Protein AF-A0A813AJ79-F1 (afdb_monomer_lite)

pLDDT: mean 75.7, std 13.6, range [44.25, 92.75]

Organism: NCBI:txid1628268

Secondary structure (DSSP, 8-state):
------PPPPHHHHHHHHHTT---------------TTS--S----S-TT-----------SS-S---TTT----------SS----GGG-----------SS-----SSSSGGGG-SEEEEEETTEEEEEEETHHHHHHHHHTTS-HHHHHHHHTTT----

Radius of gyration: 33.64 Å; chains: 1; bounding box: 99×40×80 Å

Sequence (162 aa):
SQNRARMEPSFNELRREALARDPELVVTNAVNDELMQSLDYKMRTSNASYVISRKDVQYFPSSLSTITPTTSRVVRVPLTSGSDFIDPESIKVAFRFVNNDAANDYHPIMGHPACLIKRIQLFANGQRTDDIDNYGRTVHLYTLLKPREWWINQSNEGFEIN

Foldseek 3Di:
DDDDDPDDDDPVVVVVVVVVPPPPVPPPPPVPVDDDPVPPPPDPPDPDPPCPDDDDDDWAFPDDLDDDPPDDDDTDTPPDPPDDDDDPVPDDDDHDDDDPDPPDDDDQPALAPQSSPQKDWDDDPNHTPDIDGRRSVVVVVVVVVDDPVVVVVVVVVPGDHD

Structure (mmCIF, N/CA/C/O backbone):
data_AF-A0A813AJ79-F1
#
_entry.id   AF-A0A813AJ79-F1
#
loop_
_atom_site.group_PDB
_atom_site.id
_atom_site.type_symbol
_atom_site.label_atom_id
_atom_site.label_alt_id
_atom_site.label_comp_id
_atom_site.label_asym_id
_atom_site.label_entity_id
_atom_site.label_seq_id
_atom_site.pdbx_PDB_ins_code
_atom_site.Cartn_x
_atom_site.Cartn_y
_atom_site.Cartn_z
_atom_site.occupancy
_atom_site.B_iso_or_equiv
_atom_site.auth_seq_id
_atom_site.auth_comp_id
_atom_site.auth_asym_id
_atom_site.auth_atom_id
_atom_site.pdbx_PDB_model_num
ATOM 1 N N . SER A 1 1 ? -80.255 7.891 53.965 1.00 50.41 1 SER A N 1
ATOM 2 C CA . SER A 1 1 ? -81.207 7.640 52.870 1.00 50.41 1 SER A CA 1
ATOM 3 C C . SER A 1 1 ? -81.467 8.947 52.144 1.00 50.41 1 SER A C 1
ATOM 5 O O . SER A 1 1 ? -82.244 9.751 52.637 1.00 50.41 1 SER A O 1
ATOM 7 N N . GLN A 1 2 ? -80.761 9.205 51.042 1.00 44.25 2 GLN A N 1
ATOM 8 C CA . GLN A 1 2 ? -81.174 10.195 50.045 1.00 44.25 2 GLN A CA 1
ATOM 9 C C . GLN A 1 2 ? -80.784 9.646 48.671 1.00 44.25 2 GLN A C 1
ATOM 11 O O . GLN A 1 2 ? -79.605 9.530 48.341 1.00 44.25 2 GLN A O 1
ATOM 16 N N . ASN A 1 3 ? -81.803 9.219 47.927 1.00 50.03 3 ASN A N 1
ATOM 17 C CA . ASN A 1 3 ? -81.710 8.751 46.552 1.00 50.03 3 ASN A CA 1
ATOM 18 C C . ASN A 1 3 ? -81.098 9.852 45.676 1.00 50.03 3 ASN A C 1
ATOM 20 O O . ASN A 1 3 ? -81.737 10.875 45.438 1.00 50.03 3 ASN A O 1
ATOM 24 N N . ARG A 1 4 ? -79.879 9.639 45.167 1.00 48.16 4 ARG A N 1
ATOM 25 C CA . ARG A 1 4 ? -79.363 10.410 44.030 1.00 48.16 4 ARG A CA 1
ATOM 26 C C . ARG A 1 4 ? -80.116 9.949 42.785 1.00 48.16 4 ARG A C 1
ATOM 28 O O . ARG A 1 4 ? -79.799 8.903 42.225 1.00 48.16 4 ARG A O 1
ATOM 35 N N . ALA A 1 5 ? -81.121 10.715 42.371 1.00 55.84 5 ALA A N 1
ATOM 36 C CA . ALA A 1 5 ? -81.671 10.601 41.029 1.00 55.84 5 ALA A CA 1
ATOM 37 C C . ALA A 1 5 ? -80.530 10.844 40.029 1.00 55.84 5 ALA A C 1
ATOM 39 O O . ALA A 1 5 ? -79.839 11.862 40.097 1.00 55.84 5 ALA A O 1
ATOM 40 N N . ARG A 1 6 ? -80.284 9.868 39.155 1.00 59.44 6 ARG A N 1
ATOM 41 C CA . ARG A 1 6 ? -79.316 9.966 38.063 1.00 59.44 6 ARG A CA 1
ATOM 42 C C . ARG A 1 6 ? -79.871 11.007 37.084 1.00 59.44 6 ARG A C 1
ATOM 44 O O . ARG A 1 6 ? -80.869 10.749 36.423 1.00 59.44 6 ARG A O 1
ATOM 51 N N . MET A 1 7 ? -79.314 12.214 37.098 1.00 63.56 7 MET A N 1
ATOM 52 C CA . MET A 1 7 ? -79.712 13.287 36.188 1.00 63.56 7 MET A CA 1
ATOM 53 C C . MET A 1 7 ? -79.059 12.995 34.836 1.00 63.56 7 MET A C 1
ATOM 55 O O . MET A 1 7 ? -77.834 12.914 34.763 1.00 63.56 7 MET A O 1
ATOM 59 N N . GLU A 1 8 ? -79.866 12.746 33.806 1.00 70.88 8 GLU A N 1
ATOM 60 C CA . GLU A 1 8 ? -79.359 12.519 32.451 1.00 70.88 8 GLU A CA 1
ATOM 61 C C . GLU A 1 8 ? -78.627 13.781 31.959 1.00 70.88 8 GLU A C 1
ATOM 63 O O . GLU A 1 8 ? -79.121 14.894 32.186 1.00 70.88 8 GLU A O 1
ATOM 68 N N . PRO A 1 9 ? -77.446 13.637 31.331 1.00 72.50 9 PRO A N 1
ATOM 69 C CA . PRO A 1 9 ? -76.643 14.772 30.893 1.00 72.50 9 PRO A CA 1
ATOM 70 C C . PRO A 1 9 ? -77.400 15.606 29.855 1.00 72.50 9 PRO A C 1
ATOM 72 O O . PRO A 1 9 ? -78.138 15.082 29.017 1.00 72.50 9 PRO A O 1
ATOM 75 N N . SER A 1 10 ? -77.231 16.929 29.906 1.00 80.38 10 SER A N 1
ATOM 76 C CA . SER A 1 10 ? -77.947 17.823 28.996 1.00 80.38 10 SER A CA 1
ATOM 77 C C . SER A 1 10 ? -77.458 17.648 27.553 1.00 80.38 10 SER A C 1
ATOM 79 O O . SER A 1 10 ? -76.296 17.333 27.297 1.00 80.38 10 SER A O 1
ATOM 81 N N . PHE A 1 11 ? -78.326 17.912 26.573 1.00 71.44 11 PHE A N 1
ATOM 82 C CA . PHE A 1 11 ? -77.981 17.793 25.149 1.00 71.44 11 PHE A CA 1
ATOM 83 C C . PHE A 1 11 ? -76.732 18.608 24.757 1.00 71.44 11 PHE A C 1
ATOM 85 O O . PHE A 1 11 ? -75.946 18.192 23.908 1.00 71.44 11 PHE A O 1
ATOM 92 N N . ASN A 1 12 ? -76.506 19.748 25.415 1.00 75.00 12 ASN A N 1
ATOM 93 C CA . ASN A 1 12 ? -75.327 20.585 25.187 1.00 75.00 12 ASN A CA 1
ATOM 94 C C . ASN A 1 12 ? -74.041 19.982 25.771 1.00 75.00 12 ASN A C 1
ATOM 96 O O . ASN A 1 12 ? -72.961 20.224 25.233 1.00 75.00 12 ASN A O 1
ATOM 100 N N . GLU A 1 13 ? -74.143 19.193 26.839 1.00 78.31 13 GLU A N 1
ATOM 101 C CA . GLU A 1 13 ? -73.015 18.446 27.405 1.00 78.31 13 GLU A CA 1
ATOM 102 C C . GLU A 1 13 ? -72.682 17.232 26.542 1.00 78.31 13 GLU A C 1
ATOM 104 O O . GLU A 1 13 ? -71.522 17.058 26.184 1.00 78.31 13 GLU A O 1
ATOM 109 N N . LEU A 1 14 ? -73.693 16.486 26.083 1.00 73.50 14 LEU A N 1
ATOM 110 C CA . LEU A 1 14 ? -73.505 15.386 25.130 1.00 73.50 14 LEU A CA 1
ATOM 111 C C . LEU A 1 14 ? -72.897 15.868 23.807 1.00 73.50 14 LEU A C 1
ATOM 113 O O . LEU A 1 14 ? -72.020 15.215 23.249 1.00 73.50 14 LEU A O 1
ATOM 117 N N . ARG A 1 15 ? -73.311 17.044 23.316 1.00 68.94 15 ARG A N 1
ATOM 118 C CA . ARG A 1 15 ? -72.719 17.662 22.123 1.00 68.94 15 ARG A CA 1
ATOM 119 C C . ARG A 1 15 ? -71.262 18.069 22.348 1.00 68.94 15 ARG A C 1
ATOM 121 O O . ARG A 1 15 ? -70.461 17.917 21.434 1.00 68.94 15 ARG A O 1
ATOM 128 N N . ARG A 1 16 ? -70.909 18.580 23.534 1.00 69.56 16 ARG A N 1
ATOM 129 C CA . ARG A 1 16 ? -69.512 18.901 23.885 1.00 69.56 16 ARG A CA 1
ATOM 130 C C . ARG A 1 16 ? -68.652 17.647 24.000 1.00 69.56 16 ARG A C 1
ATOM 132 O O . ARG A 1 16 ? -67.515 17.665 23.548 1.00 69.56 16 ARG A O 1
ATOM 139 N N . GLU A 1 17 ? -69.195 16.574 24.559 1.00 70.75 17 GLU A N 1
ATOM 140 C CA . GLU A 1 17 ? -68.492 15.299 24.690 1.00 70.75 17 GLU A CA 1
ATOM 141 C C . GLU A 1 17 ? -68.308 14.606 23.331 1.00 70.75 17 GLU A C 1
ATOM 143 O O . GLU A 1 17 ? -67.236 14.073 23.062 1.00 70.75 17 GLU A O 1
ATOM 148 N N . ALA A 1 18 ? -69.296 14.693 22.434 1.00 64.50 18 ALA A N 1
ATOM 149 C CA . ALA A 1 18 ? -69.186 14.198 21.062 1.00 64.50 18 ALA A CA 1
ATOM 150 C C . ALA A 1 18 ? -68.155 14.986 20.234 1.00 64.50 18 ALA A C 1
ATOM 152 O O . ALA A 1 18 ? -67.339 14.371 19.558 1.00 64.50 18 ALA A O 1
ATOM 153 N N . LEU A 1 19 ? -68.123 16.322 20.347 1.00 62.56 19 LEU A N 1
ATOM 154 C CA . LEU A 1 19 ? -67.135 17.159 19.647 1.00 62.56 19 LEU A CA 1
ATOM 155 C C . LEU A 1 19 ? -65.700 16.952 20.168 1.00 62.56 19 LEU A C 1
ATOM 157 O O . LEU A 1 19 ? -64.740 17.164 19.439 1.00 62.56 19 LEU A O 1
ATOM 161 N N . ALA A 1 20 ? -65.546 16.550 21.433 1.00 64.00 20 ALA A N 1
ATOM 162 C CA . ALA A 1 20 ? -64.252 16.189 22.014 1.00 64.00 20 ALA A CA 1
ATOM 163 C C . ALA A 1 20 ? -63.792 14.770 21.624 1.00 64.00 20 ALA A C 1
ATOM 165 O O . ALA A 1 20 ? -62.655 14.395 21.908 1.00 64.00 20 ALA A O 1
ATOM 166 N N . ARG A 1 21 ? -64.679 13.972 21.013 1.00 58.06 21 ARG A N 1
ATOM 167 C CA . ARG A 1 21 ? -64.455 12.570 20.642 1.00 58.06 21 ARG A CA 1
ATOM 168 C C . ARG A 1 21 ? -64.365 12.352 19.133 1.00 58.06 21 ARG A C 1
ATOM 170 O O . ARG A 1 21 ? -64.318 11.201 18.705 1.00 58.06 21 ARG A O 1
ATOM 177 N N . ASP A 1 22 ? -64.323 13.410 18.334 1.00 56.03 22 ASP A N 1
ATOM 178 C CA . ASP A 1 22 ? -63.895 13.278 16.948 1.00 56.03 22 ASP A CA 1
ATOM 179 C C . ASP A 1 22 ? -62.377 13.051 16.968 1.00 56.03 22 ASP A C 1
ATOM 181 O O . ASP A 1 22 ? -61.640 13.935 17.419 1.00 56.03 22 ASP A O 1
ATOM 185 N N . PRO A 1 23 ? -61.855 11.890 16.525 1.00 54.69 23 PRO A N 1
ATOM 186 C CA . PRO A 1 23 ? -60.460 11.828 16.161 1.00 54.69 23 PRO A CA 1
ATOM 187 C C . PRO A 1 23 ? -60.354 12.680 14.901 1.00 54.69 23 PRO A C 1
ATOM 189 O O . PRO A 1 23 ? -60.566 12.198 13.788 1.00 54.69 23 PRO A O 1
ATOM 192 N N . GLU 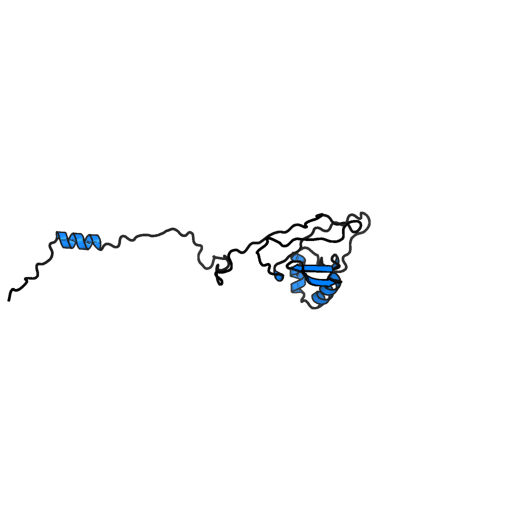A 1 24 ? -60.062 13.970 15.069 1.00 54.22 24 GLU A N 1
ATOM 193 C CA . GLU A 1 24 ? -59.400 14.699 14.005 1.00 54.22 24 GLU A CA 1
ATOM 194 C C . GLU A 1 24 ? -58.205 13.820 13.653 1.00 54.22 24 GLU A C 1
ATOM 196 O O . GLU A 1 24 ? -57.375 13.493 14.507 1.00 54.22 24 GLU A O 1
ATOM 201 N N . LEU A 1 25 ? -58.228 13.282 12.438 1.00 49.00 25 LEU A N 1
ATOM 202 C CA . LEU A 1 25 ? -57.156 12.472 11.908 1.00 49.00 25 LEU A CA 1
ATOM 203 C C . LEU A 1 25 ? -55.981 13.438 11.860 1.00 49.00 25 LEU A C 1
ATOM 205 O O . LEU A 1 25 ? -55.836 14.200 10.907 1.00 49.00 25 LEU A O 1
ATOM 209 N N . VAL A 1 26 ? -55.205 13.491 12.945 1.00 52.47 26 VAL A N 1
ATOM 210 C CA . VAL A 1 26 ? -53.949 14.213 12.974 1.00 52.47 26 VAL A CA 1
ATOM 211 C C . VAL A 1 26 ? -53.092 13.423 12.012 1.00 52.47 26 VAL A C 1
ATOM 213 O O . VAL A 1 26 ? -52.460 12.428 12.361 1.00 52.47 26 VAL A O 1
ATOM 216 N N . VAL A 1 27 ? -53.154 13.831 10.751 1.00 49.88 27 VAL A N 1
ATOM 217 C CA . VAL A 1 27 ? -52.210 13.446 9.728 1.00 49.88 27 VAL A CA 1
ATOM 218 C C . VAL A 1 27 ? -50.906 14.087 10.174 1.00 49.88 27 VAL A C 1
ATOM 220 O O . VAL A 1 27 ? -50.493 15.130 9.679 1.00 49.88 27 VAL A O 1
ATOM 223 N N . THR A 1 28 ? -50.226 13.457 11.132 1.00 45.88 28 THR A N 1
ATOM 224 C CA . THR A 1 28 ? -48.789 13.617 11.287 1.00 45.88 28 THR A CA 1
ATOM 225 C C . THR A 1 28 ? -48.128 12.862 10.143 1.00 45.88 28 THR A C 1
ATOM 227 O O . THR A 1 28 ? -47.306 11.978 10.359 1.00 45.88 28 THR A O 1
ATOM 230 N N . ASN A 1 29 ? -48.447 13.239 8.906 1.00 45.28 29 ASN A N 1
ATOM 231 C CA . ASN A 1 29 ? -47.460 13.148 7.853 1.00 45.28 29 ASN A CA 1
ATOM 232 C C . ASN A 1 29 ? -46.529 14.337 8.097 1.00 45.28 29 ASN A C 1
ATOM 234 O O . ASN A 1 29 ? -46.502 15.305 7.342 1.00 45.28 29 ASN A O 1
ATOM 238 N N . ALA A 1 30 ? -45.721 14.240 9.159 1.00 45.94 30 ALA A N 1
ATOM 239 C CA . ALA A 1 30 ? -44.324 14.532 8.926 1.00 45.94 30 ALA A CA 1
ATOM 240 C C . ALA A 1 30 ? -43.975 13.598 7.771 1.00 45.94 30 ALA A C 1
ATOM 242 O O . ALA A 1 30 ? -43.901 12.383 7.949 1.00 45.94 30 ALA A O 1
ATOM 243 N N . VAL A 1 31 ? -43.971 14.151 6.560 1.00 47.12 31 VAL A N 1
ATOM 244 C CA . VAL A 1 31 ? -43.428 13.491 5.386 1.00 47.12 31 VAL A CA 1
ATOM 245 C C . VAL A 1 31 ? -41.951 13.342 5.712 1.00 47.12 31 VAL A C 1
ATOM 247 O O . VAL A 1 31 ? -41.121 14.168 5.350 1.00 47.12 31 VAL A O 1
ATOM 250 N N . ASN A 1 32 ? -41.638 12.324 6.506 1.00 45.72 32 ASN A N 1
ATOM 251 C CA . ASN A 1 32 ? -40.361 11.680 6.414 1.00 45.72 32 ASN A CA 1
ATOM 252 C C . ASN A 1 32 ? -40.380 11.142 4.992 1.00 45.72 32 ASN A C 1
ATOM 254 O O . ASN A 1 32 ? -41.091 10.184 4.689 1.00 45.72 32 ASN A O 1
ATOM 258 N N . ASP A 1 33 ? -39.686 11.851 4.106 1.00 52.97 33 ASP A N 1
ATOM 259 C CA . ASP A 1 33 ? -39.314 11.386 2.776 1.00 52.97 33 ASP A CA 1
ATOM 260 C C . ASP A 1 33 ? -38.320 10.225 2.966 1.00 52.97 33 ASP A C 1
ATOM 262 O O . ASP A 1 33 ? -37.120 10.308 2.710 1.00 52.97 33 ASP A O 1
ATOM 266 N N . GLU A 1 34 ? -38.807 9.169 3.612 1.00 60.34 34 GLU A N 1
ATOM 267 C CA . GLU A 1 34 ? -38.095 7.947 3.899 1.00 60.34 34 GLU A CA 1
ATOM 268 C C . GLU A 1 34 ? -38.416 6.994 2.759 1.00 60.34 34 GLU A C 1
ATOM 270 O O . GLU A 1 34 ? -39.557 6.581 2.538 1.00 60.34 34 GLU A O 1
ATOM 275 N N . LEU A 1 35 ? -37.369 6.678 1.999 1.00 60.97 35 LEU A N 1
ATOM 276 C CA . LEU A 1 35 ? -37.389 5.632 0.989 1.00 60.97 35 LEU A CA 1
ATOM 277 C C . LEU A 1 35 ? -37.971 4.348 1.602 1.00 60.97 35 LEU A C 1
ATOM 279 O O . LEU A 1 35 ? -37.672 4.009 2.748 1.00 60.97 35 LEU A O 1
ATOM 283 N N . MET A 1 36 ? -38.774 3.605 0.830 1.00 63.31 36 MET A N 1
ATOM 284 C CA . MET A 1 36 ? -39.233 2.272 1.236 1.00 63.31 36 MET A CA 1
ATOM 285 C C . MET A 1 36 ? -38.036 1.452 1.727 1.00 63.31 36 MET A C 1
ATOM 287 O O . MET A 1 36 ? -37.016 1.408 1.052 1.00 63.31 36 MET A O 1
ATOM 291 N N . GLN A 1 37 ? -38.167 0.758 2.859 1.00 60.75 37 GLN A N 1
ATOM 292 C CA . GLN A 1 37 ? -37.078 0.025 3.527 1.00 60.75 37 GLN A CA 1
ATOM 293 C C . GLN A 1 37 ? -36.311 -0.960 2.615 1.00 60.75 37 GLN A C 1
ATOM 295 O O . GLN A 1 37 ? -35.156 -1.279 2.870 1.00 60.75 37 GLN A O 1
ATOM 300 N N . SER A 1 38 ? -36.936 -1.427 1.529 1.00 69.00 38 SER A N 1
ATOM 301 C CA . SER A 1 38 ? -36.304 -2.267 0.499 1.00 69.00 38 SER A CA 1
ATOM 302 C C . SER A 1 38 ? -35.354 -1.514 -0.452 1.00 69.00 38 SER A C 1
ATOM 304 O O . SER A 1 38 ? -34.622 -2.152 -1.203 1.00 69.00 38 SER A O 1
ATOM 306 N N . LEU A 1 39 ? -35.407 -0.186 -0.464 1.00 62.91 39 LEU A N 1
ATOM 307 C CA . LEU A 1 39 ? -34.619 0.743 -1.280 1.00 62.91 39 LEU A CA 1
ATOM 308 C C . LEU A 1 39 ? -33.691 1.610 -0.411 1.00 62.91 39 LEU A C 1
ATOM 310 O O . LEU A 1 39 ? -32.979 2.466 -0.937 1.00 62.91 39 LEU A O 1
ATOM 314 N N . ASP A 1 40 ? -33.680 1.391 0.908 1.00 66.31 40 ASP A N 1
ATOM 315 C CA . ASP A 1 40 ? -32.735 2.035 1.810 1.00 66.31 40 ASP A CA 1
ATOM 316 C C . ASP A 1 40 ? -31.422 1.243 1.841 1.00 66.31 40 ASP A C 1
ATOM 318 O O . ASP A 1 40 ? -31.259 0.264 2.571 1.00 66.31 40 ASP A O 1
ATOM 322 N N . TYR A 1 41 ? -30.481 1.666 0.998 1.00 64.38 41 TYR A N 1
ATOM 323 C CA . TYR A 1 41 ? -29.124 1.117 0.948 1.00 64.38 41 TYR A CA 1
ATOM 324 C C . TYR A 1 41 ? -28.174 1.790 1.941 1.00 64.38 41 TYR A C 1
ATOM 326 O O . TYR A 1 41 ? -26.966 1.541 1.899 1.00 64.38 41 TYR A O 1
ATOM 334 N N . LYS A 1 42 ? -28.676 2.644 2.844 1.00 62.28 42 LYS A N 1
ATOM 335 C CA . LYS A 1 42 ? -27.855 3.108 3.959 1.00 62.28 42 LYS A CA 1
ATOM 336 C C . LYS A 1 42 ? -27.451 1.877 4.761 1.00 62.28 42 LYS A C 1
ATOM 338 O O . LYS A 1 42 ? -28.286 1.069 5.170 1.00 62.28 42 LYS A O 1
ATOM 343 N N . MET A 1 43 ? -26.150 1.710 4.990 1.00 56.53 43 MET A N 1
ATOM 344 C CA . MET A 1 43 ? -25.690 0.733 5.974 1.00 56.53 43 MET A CA 1
ATOM 345 C C . MET A 1 43 ? -26.454 0.996 7.270 1.00 56.53 43 MET A C 1
ATOM 347 O O . MET A 1 43 ? -26.500 2.148 7.699 1.00 56.53 43 MET A O 1
ATOM 351 N N . ARG A 1 44 ? -27.061 -0.039 7.875 1.00 59.03 44 ARG A N 1
ATOM 352 C CA . ARG A 1 44 ? -27.769 0.098 9.156 1.00 59.03 44 ARG A CA 1
ATOM 353 C C . ARG A 1 44 ? -26.878 0.876 10.122 1.00 59.03 44 ARG A C 1
ATOM 355 O O . ARG A 1 44 ? -25.860 0.360 10.589 1.00 59.03 44 ARG A O 1
ATOM 362 N N . THR A 1 45 ? -27.237 2.128 10.391 1.00 58.41 45 THR A N 1
ATOM 363 C CA . THR A 1 45 ? -26.564 2.902 11.423 1.00 58.41 45 THR A CA 1
ATOM 364 C C . THR A 1 45 ? -26.899 2.225 12.740 1.00 58.41 45 THR A C 1
ATOM 366 O O . THR A 1 45 ? -28.057 2.200 13.141 1.00 58.41 45 THR A O 1
ATOM 369 N N . SER A 1 46 ? -25.858 1.702 13.388 1.00 60.25 46 SER A N 1
ATOM 370 C CA . SER A 1 46 ? -25.810 1.186 14.760 1.00 60.25 46 SER A CA 1
ATOM 371 C C . SER A 1 46 ? -25.743 -0.334 14.894 1.00 60.25 46 SER A C 1
ATOM 373 O O . SER A 1 46 ? -26.684 -1.052 14.589 1.00 60.25 46 SER A O 1
ATOM 375 N N . ASN A 1 47 ? -24.623 -0.790 15.461 1.00 51.94 47 ASN A N 1
ATOM 376 C CA . ASN A 1 47 ? -24.599 -1.875 16.451 1.00 51.94 47 ASN A CA 1
ATOM 377 C C . ASN A 1 47 ? -23.645 -1.542 17.626 1.00 51.94 47 ASN A C 1
ATOM 379 O O . ASN A 1 47 ? -23.291 -2.414 18.412 1.00 51.94 47 ASN A O 1
ATOM 383 N N . ALA A 1 48 ? -23.187 -0.288 17.745 1.00 58.22 48 ALA A N 1
ATOM 384 C CA . ALA A 1 48 ? -22.169 0.112 18.713 1.00 58.22 48 ALA A CA 1
ATOM 385 C C . ALA A 1 48 ? -22.223 1.624 18.974 1.00 58.22 48 ALA A C 1
ATOM 387 O O . ALA A 1 48 ? -21.798 2.412 18.132 1.00 58.22 48 ALA A O 1
ATOM 388 N N . SER A 1 49 ? -22.701 2.034 20.151 1.00 62.91 49 SER A N 1
ATOM 389 C CA . SER A 1 49 ? -22.831 3.451 20.538 1.00 62.91 49 SER A CA 1
ATOM 390 C C . SER A 1 49 ? -21.499 4.216 20.607 1.00 62.91 49 SER A C 1
ATOM 392 O O . SER A 1 49 ? -21.497 5.436 20.712 1.00 62.91 49 SER A O 1
ATOM 394 N N . TYR A 1 50 ? -20.366 3.511 20.563 1.00 63.03 50 TYR A N 1
ATOM 395 C CA . TYR A 1 50 ? -19.010 4.067 20.603 1.00 63.03 50 TYR A CA 1
ATOM 396 C C . TYR A 1 50 ? -18.428 4.388 19.217 1.00 63.03 50 TYR A C 1
ATOM 398 O O . TYR A 1 50 ? -17.360 4.991 19.130 1.00 63.03 50 TYR A O 1
ATOM 406 N N . VAL A 1 51 ? -19.107 4.020 18.124 1.00 69.25 51 VAL A N 1
ATOM 407 C CA . VAL A 1 51 ? -18.687 4.413 16.771 1.00 69.25 51 VAL A CA 1
ATOM 408 C C . VAL A 1 51 ? -19.326 5.757 16.429 1.00 69.25 51 VAL A C 1
ATOM 410 O O . VAL A 1 51 ? -20.471 5.814 15.990 1.00 69.25 51 VAL A O 1
ATOM 413 N N . ILE A 1 52 ? -18.575 6.838 16.657 1.00 76.00 52 ILE A N 1
ATOM 414 C CA . ILE A 1 52 ? -19.049 8.228 16.519 1.00 76.00 52 ILE A CA 1
ATOM 415 C C . ILE A 1 52 ? -19.211 8.627 15.045 1.00 76.00 52 ILE A C 1
ATOM 417 O O . ILE A 1 52 ? -20.165 9.312 14.685 1.00 76.00 52 ILE A O 1
ATOM 421 N N . SER A 1 53 ? -18.289 8.204 14.177 1.00 77.81 53 SER A N 1
ATOM 422 C CA . SER A 1 53 ? -18.373 8.448 12.735 1.00 77.81 53 SER A CA 1
ATOM 423 C C . SER A 1 53 ? -17.603 7.386 11.950 1.00 77.81 53 SER A C 1
ATOM 425 O O . SER A 1 53 ? -16.660 6.784 12.464 1.00 77.81 53 SER A O 1
ATOM 427 N N . ARG A 1 54 ? -18.015 7.154 10.701 1.00 79.44 54 ARG A N 1
ATOM 428 C CA . ARG A 1 54 ? -17.242 6.429 9.685 1.00 79.44 54 ARG A CA 1
ATOM 429 C C . ARG A 1 54 ? -16.998 7.390 8.536 1.00 79.44 54 ARG A C 1
ATOM 431 O O . ARG A 1 54 ? -17.916 8.111 8.150 1.00 79.44 54 ARG A O 1
ATOM 438 N N . LYS A 1 55 ? -15.773 7.423 8.030 1.00 80.50 55 LYS A N 1
ATOM 439 C CA . LYS A 1 55 ? -15.377 8.342 6.969 1.00 80.50 55 LYS A CA 1
ATOM 440 C C . LYS A 1 55 ? -14.464 7.643 5.983 1.00 80.50 55 LYS A C 1
ATOM 442 O O . LYS A 1 55 ? -13.525 6.963 6.390 1.00 80.50 55 LYS A O 1
ATOM 447 N N . ASP A 1 56 ? -14.716 7.910 4.713 1.00 84.94 56 ASP A N 1
ATOM 448 C CA . ASP A 1 56 ? -13.788 7.596 3.641 1.00 84.94 56 ASP A CA 1
ATOM 449 C C . ASP A 1 56 ? -12.850 8.790 3.488 1.00 84.94 56 ASP A C 1
ATOM 451 O O . ASP A 1 56 ? -13.287 9.933 3.330 1.00 84.94 56 ASP A O 1
ATOM 455 N N . VAL A 1 57 ? -11.549 8.541 3.612 1.00 83.88 57 VAL A N 1
ATOM 456 C CA . VAL A 1 57 ? -10.531 9.593 3.609 1.00 83.88 57 VAL A CA 1
ATOM 457 C C . VAL A 1 57 ? -9.436 9.222 2.631 1.00 83.88 57 VAL A C 1
ATOM 459 O O . VAL A 1 57 ? -8.937 8.098 2.625 1.00 83.88 57 VAL A O 1
ATOM 462 N N . GLN A 1 58 ? -9.030 10.198 1.827 1.00 88.19 58 GLN A N 1
ATOM 463 C CA . GLN A 1 58 ? -7.863 10.081 0.974 1.00 88.19 58 GLN A CA 1
ATOM 464 C C . GLN A 1 58 ? -6.665 10.741 1.654 1.00 88.19 58 GLN A C 1
ATOM 466 O O . GLN A 1 58 ? -6.709 11.916 2.018 1.00 88.19 58 GLN A O 1
ATOM 471 N N . TYR A 1 59 ? -5.582 9.980 1.797 1.00 88.44 59 TYR A N 1
ATOM 472 C CA . TYR A 1 59 ? -4.319 10.477 2.325 1.00 88.44 59 TYR A CA 1
ATOM 473 C C . TYR A 1 59 ? -3.322 10.678 1.192 1.00 88.44 59 TYR A C 1
ATOM 475 O O . TYR A 1 59 ? -3.194 9.846 0.293 1.00 88.44 59 TYR A O 1
ATOM 483 N N . PHE A 1 60 ? -2.585 11.780 1.267 1.00 89.25 60 PHE A N 1
ATOM 484 C CA . PHE A 1 60 ? -1.514 12.094 0.334 1.00 89.25 60 PHE A CA 1
ATOM 485 C C . PHE A 1 60 ? -0.158 11.844 0.997 1.00 89.25 60 PHE A C 1
ATOM 487 O O . PHE A 1 60 ? -0.038 11.939 2.224 1.00 89.25 60 PHE A O 1
ATOM 494 N N . PRO A 1 61 ? 0.877 11.505 0.215 1.00 89.50 61 PRO A N 1
ATOM 495 C CA . PRO A 1 61 ? 2.216 11.347 0.755 1.00 89.50 61 PRO A CA 1
ATOM 496 C C . PRO A 1 61 ? 2.694 12.652 1.398 1.00 89.50 61 PRO A C 1
ATOM 498 O O . PRO A 1 61 ? 2.497 13.732 0.852 1.00 89.50 61 PRO A O 1
ATOM 501 N N . SER A 1 62 ? 3.359 12.550 2.551 1.00 84.62 62 SER A N 1
ATOM 502 C CA . SER A 1 62 ? 3.877 13.713 3.285 1.00 84.62 62 SER A CA 1
ATOM 503 C C . SER A 1 62 ? 5.076 14.380 2.601 1.00 84.62 62 SER A C 1
ATOM 505 O O . SER A 1 62 ? 5.562 15.403 3.073 1.00 84.62 62 SER A O 1
ATOM 507 N N . SER A 1 63 ? 5.620 13.755 1.557 1.00 76.94 63 SER A N 1
ATOM 508 C CA . SER A 1 63 ? 6.781 14.225 0.804 1.00 76.94 63 SER A CA 1
ATOM 509 C C . SER A 1 63 ? 6.410 14.469 -0.666 1.00 76.94 63 SER A C 1
ATOM 511 O O . SER A 1 63 ? 5.359 15.025 -0.969 1.00 76.94 63 SER A O 1
ATOM 513 N N . LEU A 1 64 ? 7.284 14.088 -1.596 1.00 75.94 64 LEU A N 1
ATOM 514 C CA . LEU A 1 64 ? 7.056 14.210 -3.030 1.00 75.94 64 LEU A CA 1
ATOM 515 C C . LEU A 1 64 ? 5.956 13.243 -3.490 1.00 75.94 64 LEU A C 1
ATOM 517 O O . LEU A 1 64 ? 5.976 12.057 -3.166 1.00 75.94 64 LEU A O 1
ATOM 521 N N . SER A 1 65 ? 5.035 13.753 -4.306 1.00 79.19 65 SER A N 1
ATOM 522 C CA . SER A 1 65 ? 3.987 12.971 -4.974 1.00 79.19 65 SER A CA 1
ATOM 523 C C . SER A 1 65 ? 4.475 12.258 -6.239 1.00 79.19 65 SER A C 1
ATOM 525 O O . SER A 1 65 ? 3.806 11.356 -6.732 1.00 79.19 65 SER A O 1
ATOM 527 N N . THR A 1 66 ? 5.640 12.651 -6.763 1.00 84.25 66 THR A N 1
ATOM 528 C CA . THR A 1 66 ? 6.290 12.026 -7.922 1.00 84.25 66 THR A CA 1
ATOM 529 C C . THR A 1 66 ? 7.606 11.401 -7.498 1.00 84.25 66 THR A C 1
ATOM 531 O O . THR A 1 66 ? 8.417 12.023 -6.810 1.00 84.25 66 THR A O 1
ATOM 534 N N . ILE A 1 67 ? 7.813 10.159 -7.917 1.00 82.06 67 ILE A N 1
ATOM 535 C CA . ILE A 1 67 ? 8.929 9.326 -7.489 1.00 82.06 67 ILE A CA 1
ATOM 536 C C . ILE A 1 67 ? 9.631 8.841 -8.741 1.00 82.06 67 ILE A C 1
ATOM 538 O O . ILE A 1 67 ? 8.993 8.308 -9.647 1.00 82.06 67 ILE A O 1
ATOM 542 N N . THR A 1 68 ? 10.943 9.021 -8.784 1.00 83.19 68 THR A N 1
ATOM 543 C CA . THR A 1 68 ? 11.777 8.524 -9.871 1.00 83.19 68 THR A CA 1
ATOM 544 C C . THR A 1 68 ? 12.755 7.484 -9.328 1.00 83.19 68 THR A C 1
ATOM 546 O O . THR A 1 68 ? 13.166 7.567 -8.168 1.00 83.19 68 THR A O 1
ATOM 549 N N . PRO A 1 69 ? 13.198 6.521 -10.150 1.00 76.06 69 PRO A N 1
ATOM 550 C CA . PRO A 1 69 ? 14.165 5.506 -9.719 1.00 76.06 69 PRO A CA 1
ATOM 551 C C . PRO A 1 69 ? 15.493 6.072 -9.171 1.00 76.06 69 PRO A C 1
ATOM 553 O O . PRO A 1 69 ? 16.216 5.391 -8.429 1.00 76.06 69 PRO A O 1
ATOM 556 N N . THR A 1 70 ? 15.830 7.314 -9.532 1.00 78.31 70 THR A N 1
ATOM 557 C CA . THR A 1 70 ? 17.117 7.963 -9.265 1.00 78.31 70 THR A CA 1
ATOM 558 C C . THR A 1 70 ? 17.205 8.687 -7.922 1.00 78.31 70 THR A C 1
ATOM 560 O O . THR A 1 70 ? 18.236 8.560 -7.270 1.00 78.31 70 THR A O 1
ATOM 563 N N . THR A 1 71 ? 16.178 9.419 -7.476 1.00 65.94 71 THR A N 1
ATOM 564 C CA . THR A 1 71 ? 16.335 10.385 -6.362 1.00 65.94 71 THR A CA 1
ATOM 565 C C . THR A 1 71 ? 15.478 10.124 -5.126 1.00 65.94 71 THR A C 1
ATOM 567 O O . THR A 1 71 ? 15.915 10.439 -4.022 1.00 65.94 71 THR A O 1
ATOM 570 N N . SER A 1 72 ? 14.291 9.530 -5.254 1.00 67.12 72 SER A N 1
ATOM 571 C CA . SER A 1 72 ? 13.417 9.219 -4.114 1.00 67.12 72 SER A CA 1
ATOM 572 C C . SER A 1 72 ? 12.869 7.810 -4.274 1.00 67.12 72 SER A C 1
ATOM 574 O O . SER A 1 72 ? 12.439 7.444 -5.355 1.00 67.12 72 SER A O 1
ATOM 576 N N . ARG A 1 73 ? 12.920 6.988 -3.223 1.00 78.00 73 ARG A N 1
ATOM 577 C CA . ARG A 1 73 ? 12.493 5.572 -3.283 1.00 78.00 73 ARG A CA 1
ATOM 578 C C . ARG A 1 73 ? 11.541 5.176 -2.160 1.00 78.00 73 ARG A C 1
ATOM 580 O O . ARG A 1 73 ? 11.190 4.008 -2.039 1.00 78.00 73 ARG A O 1
ATOM 587 N N . VAL A 1 74 ? 11.171 6.132 -1.307 1.00 86.31 74 VAL A N 1
ATOM 588 C CA . VAL A 1 74 ? 10.374 5.880 -0.105 1.00 86.31 74 VAL A CA 1
ATOM 589 C C . VAL A 1 74 ? 9.217 6.860 -0.056 1.00 86.31 74 VAL A C 1
ATOM 591 O O . VAL A 1 74 ? 9.416 8.074 -0.047 1.00 86.31 74 VAL A O 1
ATOM 594 N N . VAL A 1 75 ? 8.012 6.306 0.030 1.00 88.94 75 VAL A N 1
ATOM 595 C CA . VAL A 1 75 ? 6.773 7.055 0.229 1.00 88.94 75 VAL A CA 1
ATOM 596 C C . VAL A 1 75 ? 6.348 6.903 1.670 1.00 88.94 75 VAL A C 1
ATOM 598 O O . VAL A 1 75 ? 6.293 5.790 2.188 1.00 88.94 75 VAL A O 1
ATOM 601 N N . ARG A 1 76 ? 6.035 8.024 2.313 1.00 89.25 76 ARG A N 1
ATOM 602 C CA . ARG A 1 76 ? 5.426 8.033 3.640 1.00 89.25 76 ARG A CA 1
ATOM 603 C C . ARG A 1 76 ? 4.043 8.640 3.518 1.00 89.25 76 ARG A C 1
ATOM 605 O O . ARG A 1 76 ? 3.920 9.795 3.123 1.00 89.25 76 ARG A O 1
ATOM 612 N N . VAL A 1 77 ? 3.025 7.848 3.833 1.00 90.44 77 VAL A N 1
ATOM 613 C CA . VAL A 1 77 ? 1.632 8.293 3.862 1.00 90.44 77 VAL A CA 1
ATOM 614 C C . VAL A 1 77 ? 1.185 8.292 5.322 1.00 90.44 77 VAL A C 1
ATOM 616 O O . VAL A 1 77 ? 1.058 7.218 5.911 1.00 90.44 77 VAL A O 1
ATOM 619 N N . PRO A 1 78 ? 1.016 9.466 5.950 1.00 88.25 78 PRO A N 1
ATOM 620 C CA . PRO A 1 78 ? 0.557 9.543 7.326 1.00 88.25 78 PRO A CA 1
ATOM 621 C C . PRO A 1 78 ? -0.953 9.281 7.377 1.00 88.25 78 PRO A C 1
ATOM 623 O O . PRO A 1 78 ? -1.753 10.139 7.019 1.00 88.25 78 PRO A O 1
ATOM 626 N N . LEU A 1 79 ? -1.340 8.100 7.857 1.00 84.50 79 LEU A N 1
ATOM 627 C CA . LEU A 1 79 ? -2.738 7.689 8.047 1.00 84.50 79 LEU A CA 1
ATOM 628 C C . LEU A 1 79 ? -3.297 8.232 9.375 1.00 84.50 79 LEU A C 1
ATOM 630 O O . LEU A 1 79 ? -3.802 7.477 10.199 1.00 84.50 79 LEU A O 1
ATOM 634 N N . THR A 1 80 ? -3.111 9.526 9.648 1.00 71.12 80 THR A N 1
ATOM 635 C CA . THR A 1 80 ? -3.388 10.107 10.971 1.00 71.12 80 THR A CA 1
ATOM 636 C C . THR A 1 80 ? -4.506 11.137 10.952 1.00 71.12 80 THR A C 1
ATOM 638 O O . THR A 1 80 ? -4.555 12.033 10.112 1.00 71.12 80 THR A O 1
ATOM 641 N N . SER A 1 81 ? -5.369 11.025 11.952 1.00 66.00 81 SER A N 1
ATOM 642 C CA . SER A 1 81 ? -6.245 12.081 12.466 1.00 66.00 81 SER A CA 1
ATOM 643 C C . SER A 1 81 ? -6.101 12.248 13.988 1.00 66.00 81 SER A C 1
ATOM 645 O O . SER A 1 81 ? -6.825 13.032 14.590 1.00 66.00 81 SER A O 1
ATOM 647 N N . GLY A 1 82 ? -5.166 11.523 14.621 1.00 67.25 82 GLY A N 1
ATOM 648 C CA . GLY A 1 82 ? -4.884 11.582 16.060 1.00 67.25 82 GLY A CA 1
ATOM 649 C C . GLY A 1 82 ? -5.750 10.688 16.960 1.00 67.25 82 GLY A C 1
ATOM 650 O O . GLY A 1 82 ? -5.294 10.349 18.049 1.00 67.25 82 GLY A O 1
ATOM 651 N N . SER A 1 83 ? -6.946 10.268 16.529 1.00 71.94 83 SER A N 1
ATOM 652 C CA . SER A 1 83 ? -7.887 9.509 17.381 1.00 71.94 83 SER A CA 1
ATOM 653 C C . SER A 1 83 ? -8.692 8.417 16.677 1.00 71.94 83 SER A C 1
ATOM 655 O O . SER A 1 83 ? -9.490 7.747 17.330 1.00 71.94 83 SER A O 1
ATOM 657 N N . ASP A 1 84 ? -8.522 8.240 15.366 1.00 79.44 84 ASP A N 1
ATOM 658 C CA . ASP A 1 84 ? -9.373 7.327 14.604 1.00 79.44 84 ASP A CA 1
ATOM 659 C C . ASP A 1 84 ? -8.707 5.970 14.392 1.00 79.44 84 ASP A C 1
ATOM 661 O O . ASP A 1 84 ? -7.486 5.852 14.274 1.00 79.44 84 ASP A O 1
ATOM 665 N N . PHE A 1 85 ? -9.547 4.943 14.313 1.00 78.38 85 PHE A N 1
ATOM 666 C CA . PHE A 1 85 ? -9.139 3.601 13.934 1.00 78.38 85 PHE A CA 1
ATOM 667 C C . PHE A 1 85 ? -9.273 3.429 12.424 1.00 78.38 85 PHE A C 1
ATOM 669 O O . PHE A 1 85 ? -10.187 3.976 11.805 1.00 78.38 85 PHE A O 1
ATOM 676 N N . ILE A 1 86 ? -8.365 2.645 11.850 1.00 81.81 86 ILE A N 1
ATOM 677 C CA . ILE A 1 86 ? -8.405 2.246 10.449 1.00 81.81 86 ILE A CA 1
ATOM 678 C C . ILE A 1 86 ? -8.528 0.735 10.370 1.00 81.81 86 ILE A C 1
ATOM 680 O O . ILE A 1 86 ? -7.899 0.014 11.147 1.00 81.81 86 ILE A O 1
ATOM 684 N N . ASP A 1 87 ? -9.337 0.278 9.429 1.00 83.62 87 ASP A N 1
ATOM 685 C CA . ASP A 1 87 ? -9.394 -1.123 9.067 1.00 83.62 87 ASP A CA 1
ATOM 686 C C . ASP A 1 87 ? -8.337 -1.404 7.983 1.00 83.62 87 ASP A C 1
ATOM 688 O O . ASP A 1 87 ? -8.391 -0.794 6.912 1.00 83.62 87 ASP A O 1
ATOM 692 N N . PRO A 1 88 ? -7.332 -2.264 8.227 1.00 78.25 88 PRO A N 1
ATOM 693 C CA . PRO A 1 88 ? -6.271 -2.506 7.254 1.00 78.25 88 PRO A CA 1
ATOM 694 C C . PRO A 1 88 ? -6.770 -3.071 5.920 1.00 78.25 88 PRO A C 1
ATOM 696 O O . PRO A 1 88 ? -6.148 -2.808 4.891 1.00 78.25 88 PRO A O 1
ATOM 699 N N . GLU A 1 89 ? -7.879 -3.823 5.910 1.00 82.50 89 GLU A N 1
ATOM 700 C CA . GLU A 1 89 ? -8.411 -4.417 4.674 1.00 82.50 89 GLU A CA 1
ATOM 701 C C . GLU A 1 89 ? -9.076 -3.391 3.750 1.00 82.50 89 GLU A C 1
ATOM 703 O O . GLU A 1 89 ? -9.135 -3.599 2.538 1.00 82.50 89 GLU A O 1
ATOM 708 N N . SER A 1 90 ? -9.520 -2.252 4.292 1.00 83.00 90 SER A N 1
ATOM 709 C CA . SER A 1 90 ? -10.163 -1.192 3.513 1.00 83.00 90 SER A CA 1
ATOM 710 C C . SER A 1 90 ? -9.161 -0.245 2.842 1.00 83.00 90 SER A C 1
ATOM 712 O O . SER A 1 90 ? -9.560 0.689 2.143 1.00 83.00 90 SER A O 1
ATOM 714 N N . ILE A 1 91 ? -7.856 -0.435 3.057 1.00 86.00 91 ILE A N 1
ATOM 715 C CA . ILE A 1 91 ? -6.818 0.444 2.518 1.00 86.00 91 ILE A CA 1
ATOM 716 C C . ILE A 1 91 ? -6.524 0.071 1.067 1.00 86.00 91 ILE A C 1
ATOM 718 O O . ILE A 1 91 ? -6.055 -1.025 0.765 1.00 86.00 91 ILE A O 1
ATOM 722 N N . LYS A 1 92 ? -6.697 1.040 0.165 1.00 85.75 92 LYS A N 1
ATOM 723 C CA . LYS A 1 92 ? -6.215 0.952 -1.216 1.00 85.75 92 LYS A CA 1
ATOM 724 C C . LYS A 1 92 ? -5.154 2.011 -1.485 1.00 85.75 92 LYS A C 1
ATOM 726 O O . LYS A 1 92 ? -5.309 3.175 -1.120 1.00 85.75 92 LYS A O 1
ATOM 731 N N . VAL A 1 93 ? -4.073 1.601 -2.147 1.00 85.62 93 VAL A N 1
ATOM 732 C CA . VAL A 1 93 ? -2.996 2.495 -2.588 1.00 85.62 93 VAL A CA 1
ATOM 733 C C . VAL A 1 93 ? -3.097 2.656 -4.096 1.00 85.62 93 VAL A C 1
ATOM 735 O O . VAL A 1 93 ? -2.918 1.694 -4.836 1.00 85.62 93 VAL A O 1
ATOM 738 N N . ALA A 1 94 ? -3.355 3.881 -4.543 1.00 85.69 94 ALA A N 1
ATOM 739 C CA . ALA A 1 94 ? -3.416 4.230 -5.955 1.00 85.69 94 ALA A CA 1
ATOM 740 C C . ALA A 1 94 ? -2.239 5.136 -6.325 1.00 85.69 94 ALA A C 1
ATOM 742 O O . ALA A 1 94 ? -1.927 6.094 -5.616 1.00 85.69 94 ALA A O 1
ATOM 743 N N . PHE A 1 95 ? -1.595 4.850 -7.452 1.00 82.50 95 PHE A N 1
ATOM 744 C CA . PHE A 1 95 ? -0.537 5.682 -8.012 1.00 82.50 95 PHE A CA 1
ATOM 745 C C . PHE A 1 95 ? -0.592 5.644 -9.536 1.00 82.50 95 PHE A C 1
ATOM 747 O O . PHE A 1 95 ? -1.060 4.678 -10.136 1.00 82.50 95 PHE A O 1
ATOM 754 N N . ARG A 1 96 ? -0.097 6.709 -10.166 1.00 85.69 96 ARG A N 1
ATOM 755 C CA . ARG A 1 96 ? 0.065 6.765 -11.617 1.00 85.69 96 ARG A CA 1
ATOM 756 C C . ARG A 1 96 ? 1.478 6.331 -11.973 1.00 85.69 96 ARG A C 1
ATOM 758 O O . ARG A 1 96 ? 2.441 6.936 -11.509 1.00 85.69 96 ARG A O 1
ATOM 765 N N . PHE A 1 97 ? 1.582 5.309 -12.810 1.00 82.12 97 PHE A N 1
ATOM 766 C CA . PHE A 1 97 ? 2.840 4.896 -13.412 1.00 82.12 97 PHE A CA 1
ATOM 767 C C . PHE A 1 97 ? 2.975 5.535 -14.796 1.00 82.12 97 PHE A C 1
ATOM 769 O O . PHE A 1 97 ? 2.023 5.538 -15.572 1.00 82.12 97 PHE A O 1
ATOM 776 N N . VAL A 1 98 ? 4.146 6.099 -15.085 1.00 85.75 98 VAL A N 1
ATOM 777 C CA . VAL A 1 98 ? 4.474 6.668 -16.395 1.00 85.75 98 VAL A CA 1
ATOM 778 C C . VAL A 1 98 ? 5.854 6.162 -16.780 1.00 85.75 98 VAL A C 1
ATOM 780 O O . VAL A 1 98 ? 6.820 6.380 -16.046 1.00 85.75 98 VAL A O 1
ATOM 783 N N . ASN A 1 99 ? 5.937 5.486 -17.924 1.00 86.44 99 ASN A N 1
ATOM 784 C CA . ASN A 1 99 ? 7.214 5.186 -18.549 1.00 86.44 99 ASN A CA 1
ATOM 785 C C . ASN A 1 99 ? 7.679 6.423 -19.331 1.00 86.44 99 ASN A C 1
ATOM 787 O O . ASN A 1 99 ? 6.976 6.879 -20.227 1.00 86.44 99 ASN A O 1
ATOM 791 N N . 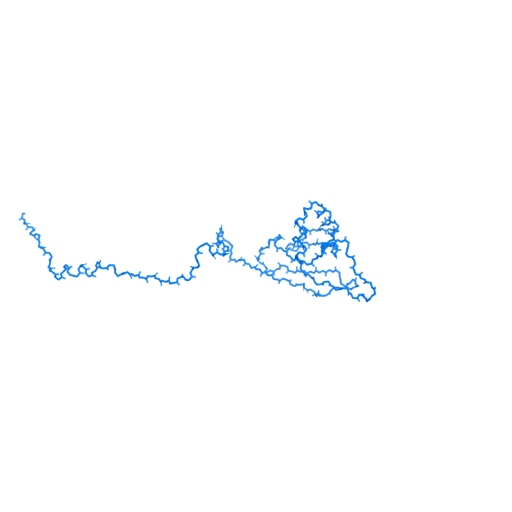ASN A 1 100 ? 8.839 6.970 -18.965 1.00 87.94 100 ASN A N 1
ATOM 792 C CA . ASN A 1 100 ? 9.433 8.132 -19.636 1.00 87.94 100 ASN A CA 1
ATOM 793 C C . ASN A 1 100 ? 10.505 7.734 -20.669 1.00 87.94 100 ASN A C 1
ATOM 795 O O . ASN A 1 100 ? 11.143 8.615 -21.243 1.00 87.94 100 ASN A O 1
ATOM 799 N N . ASP A 1 101 ? 10.756 6.437 -20.865 1.00 87.75 101 ASP A N 1
ATOM 800 C CA . ASP A 1 101 ? 11.650 5.946 -21.913 1.00 87.75 101 ASP A CA 1
ATOM 801 C C . ASP A 1 101 ? 10.934 6.018 -23.273 1.00 87.75 101 ASP A C 1
ATOM 803 O O . ASP A 1 101 ? 9.783 5.607 -23.402 1.00 87.75 101 ASP A O 1
ATOM 807 N N . ALA A 1 102 ? 11.605 6.589 -24.275 1.00 87.69 102 ALA A N 1
ATOM 808 C CA . ALA A 1 102 ? 11.058 6.772 -25.619 1.00 87.69 102 ALA A CA 1
ATOM 809 C C . ALA A 1 102 ? 11.324 5.581 -26.557 1.00 87.69 102 ALA A C 1
ATOM 811 O O . ALA A 1 102 ? 10.753 5.526 -27.643 1.00 87.69 102 ALA A O 1
ATOM 812 N N . ALA A 1 103 ? 12.226 4.674 -26.180 1.00 91.94 103 ALA A N 1
ATOM 813 C CA . ALA A 1 103 ? 12.681 3.561 -27.007 1.00 91.94 103 ALA A CA 1
ATOM 814 C C . ALA A 1 103 ? 12.255 2.196 -26.456 1.00 91.94 103 ALA A C 1
ATOM 816 O O . ALA A 1 103 ? 12.078 1.264 -27.238 1.00 91.94 103 ALA A O 1
ATOM 817 N N . ASN A 1 104 ? 12.109 2.068 -25.134 1.00 89.06 104 ASN A N 1
ATOM 818 C CA . ASN A 1 104 ? 11.790 0.800 -24.485 1.00 89.06 104 ASN A CA 1
ATOM 819 C C . ASN A 1 104 ? 10.430 0.846 -23.794 1.00 89.06 104 ASN A C 1
ATOM 821 O O . ASN A 1 104 ? 10.204 1.672 -22.905 1.00 89.06 104 ASN A O 1
ATOM 825 N N . ASP A 1 105 ? 9.570 -0.113 -24.127 1.00 85.62 105 ASP A N 1
ATOM 826 C CA . ASP A 1 105 ? 8.327 -0.345 -23.402 1.00 85.62 105 ASP A CA 1
ATOM 827 C C . ASP A 1 105 ? 8.594 -0.989 -22.035 1.00 85.62 105 ASP A C 1
ATOM 829 O O . ASP A 1 105 ? 9.539 -1.760 -21.835 1.00 85.62 105 ASP A O 1
ATOM 833 N N . TYR A 1 106 ? 7.745 -0.663 -21.059 1.00 80.75 106 TYR A N 1
ATOM 834 C CA . TYR A 1 106 ? 7.828 -1.251 -19.729 1.00 80.75 106 TYR A CA 1
ATOM 835 C C . TYR A 1 106 ? 7.016 -2.544 -19.676 1.00 80.75 106 TYR A C 1
ATOM 837 O O . TYR A 1 106 ? 5.790 -2.519 -19.770 1.00 80.75 106 TYR A O 1
ATOM 845 N N . HIS A 1 107 ? 7.698 -3.665 -19.452 1.00 82.50 107 HIS A N 1
ATOM 846 C CA . HIS A 1 107 ? 7.064 -4.967 -19.266 1.00 82.50 107 HIS A CA 1
ATOM 847 C C . HIS A 1 107 ? 7.083 -5.356 -17.780 1.00 82.50 107 HIS A C 1
ATOM 849 O O . HIS A 1 107 ? 8.141 -5.723 -17.255 1.00 82.50 107 HIS A O 1
ATOM 855 N N . PRO A 1 108 ? 5.947 -5.268 -17.061 1.00 78.12 108 PRO A N 1
ATOM 856 C CA . PRO A 1 108 ? 5.895 -5.669 -15.664 1.00 78.12 108 PRO A CA 1
ATOM 857 C C . PRO A 1 108 ? 6.050 -7.188 -15.527 1.00 78.12 108 PRO A C 1
ATOM 859 O O . PRO A 1 108 ? 5.511 -7.967 -16.306 1.00 78.12 108 PRO A O 1
ATOM 862 N N . ILE A 1 109 ? 6.730 -7.618 -14.462 1.00 76.69 109 ILE A N 1
ATOM 863 C CA . ILE A 1 109 ? 6.914 -9.046 -14.134 1.00 76.69 109 ILE A CA 1
ATOM 864 C C . ILE A 1 109 ? 5.572 -9.737 -13.814 1.00 76.69 109 ILE A C 1
ATOM 866 O O . ILE A 1 109 ? 5.439 -10.950 -13.933 1.00 76.69 109 ILE A O 1
ATOM 870 N N . MET A 1 110 ? 4.574 -8.967 -13.379 1.00 78.00 110 MET A N 1
ATOM 871 C CA . MET A 1 110 ? 3.255 -9.441 -12.969 1.00 78.00 110 MET A CA 1
ATOM 872 C C . MET A 1 110 ? 2.216 -8.374 -13.322 1.00 78.00 110 MET A C 1
ATOM 874 O O . MET A 1 110 ? 2.486 -7.192 -13.108 1.00 78.00 110 MET A O 1
ATOM 878 N N . GLY A 1 111 ? 1.020 -8.785 -13.757 1.00 75.25 111 GLY A N 1
ATOM 879 C CA . GLY A 1 111 ? -0.154 -7.922 -13.986 1.00 75.25 111 GLY A CA 1
ATOM 880 C C . GLY A 1 111 ? -0.770 -7.347 -12.701 1.00 75.25 111 GLY A C 1
ATOM 881 O O . GLY A 1 111 ? -1.982 -7.300 -12.544 1.00 75.25 111 GLY A O 1
ATOM 882 N N . HIS A 1 112 ? 0.061 -6.989 -11.722 1.00 79.94 112 HIS A N 1
ATOM 883 C CA . HIS A 1 112 ? -0.355 -6.415 -10.450 1.00 79.94 112 HIS A CA 1
ATOM 884 C C . HIS A 1 112 ? 0.692 -5.387 -9.982 1.00 79.94 112 HIS A C 1
ATOM 886 O O . HIS A 1 112 ? 1.890 -5.698 -9.977 1.00 79.94 112 HIS A O 1
ATOM 892 N N . PRO A 1 113 ? 0.274 -4.198 -9.501 1.00 80.56 113 PRO A N 1
ATOM 893 C CA . PRO A 1 113 ? 1.164 -3.072 -9.184 1.00 80.56 113 PRO A CA 1
ATOM 894 C C . PRO A 1 113 ? 2.203 -3.366 -8.098 1.00 80.56 113 PRO A C 1
ATOM 896 O O . PRO A 1 113 ? 3.206 -2.663 -7.980 1.00 80.56 113 PRO A O 1
ATOM 899 N N . ALA A 1 114 ? 1.995 -4.421 -7.304 1.00 85.50 114 ALA A N 1
ATOM 900 C CA . ALA A 1 114 ? 2.946 -4.856 -6.280 1.00 85.50 114 ALA A CA 1
ATOM 901 C C . ALA A 1 114 ? 4.352 -5.147 -6.833 1.00 85.50 114 ALA A C 1
ATOM 903 O O . ALA A 1 114 ? 5.308 -5.082 -6.065 1.00 85.50 114 ALA A O 1
ATOM 904 N N . CYS A 1 115 ? 4.508 -5.426 -8.135 1.00 82.62 115 CYS A N 1
ATOM 905 C CA . CYS A 1 115 ? 5.824 -5.623 -8.752 1.00 82.62 115 CYS A CA 1
ATOM 906 C C . CYS A 1 115 ? 6.735 -4.380 -8.664 1.00 82.62 115 CYS A C 1
ATOM 908 O O . CYS A 1 115 ? 7.956 -4.518 -8.696 1.00 82.62 115 CYS A O 1
ATOM 910 N N . LEU A 1 116 ? 6.157 -3.188 -8.484 1.00 84.19 116 LEU A N 1
ATOM 911 C CA . LEU A 1 116 ? 6.878 -1.920 -8.335 1.00 84.19 116 LEU A CA 1
ATOM 912 C C . LEU A 1 116 ? 7.319 -1.646 -6.888 1.00 84.19 116 LEU A C 1
ATOM 914 O O . LEU A 1 116 ? 8.114 -0.739 -6.637 1.00 84.19 116 LEU A O 1
ATOM 918 N N . ILE A 1 117 ? 6.814 -2.418 -5.922 1.00 87.81 117 ILE A N 1
ATOM 919 C CA . ILE A 1 117 ? 7.000 -2.168 -4.494 1.00 87.81 117 ILE A CA 1
ATOM 920 C C . ILE A 1 117 ? 7.936 -3.224 -3.910 1.00 87.81 117 ILE A C 1
ATOM 922 O O . ILE A 1 117 ? 7.627 -4.416 -3.852 1.00 87.81 117 ILE A O 1
ATOM 926 N N . LYS A 1 118 ? 9.089 -2.772 -3.407 1.00 89.31 118 LYS A N 1
ATOM 927 C CA . LYS A 1 118 ? 10.049 -3.659 -2.741 1.00 89.31 118 LYS A CA 1
ATOM 928 C C . LYS A 1 118 ? 9.615 -4.040 -1.326 1.00 89.31 118 LYS A C 1
ATOM 930 O O . LYS A 1 118 ? 9.747 -5.199 -0.952 1.00 89.31 118 LYS A O 1
ATOM 935 N N . ARG A 1 119 ? 9.168 -3.073 -0.525 1.00 91.81 119 ARG A N 1
ATOM 936 C CA . ARG A 1 119 ? 8.946 -3.245 0.916 1.00 91.81 119 ARG A CA 1
ATOM 937 C C . ARG A 1 119 ? 7.811 -2.352 1.390 1.00 91.81 119 ARG A C 1
ATOM 939 O O . ARG A 1 119 ? 7.745 -1.199 0.970 1.00 91.81 119 ARG A O 1
ATOM 946 N N . ILE A 1 120 ? 6.969 -2.874 2.275 1.00 92.06 120 ILE A N 1
ATOM 947 C CA . ILE A 1 120 ? 5.911 -2.116 2.952 1.00 92.06 120 ILE A CA 1
ATOM 948 C C . ILE A 1 120 ? 6.151 -2.200 4.453 1.00 92.06 120 ILE A C 1
ATOM 950 O O . ILE A 1 120 ? 6.441 -3.272 4.979 1.00 92.06 120 ILE A O 1
ATOM 954 N N . GLN A 1 121 ? 6.046 -1.056 5.124 1.00 91.69 121 GLN A N 1
ATOM 955 C CA . GLN A 1 121 ? 6.202 -0.944 6.568 1.00 91.69 121 GLN A CA 1
ATOM 956 C C . GLN A 1 121 ? 4.997 -0.211 7.141 1.00 91.69 121 GLN A C 1
ATOM 958 O O . GLN A 1 121 ? 4.692 0.902 6.707 1.00 91.69 121 GLN A O 1
ATOM 963 N N . LEU A 1 122 ? 4.341 -0.827 8.118 1.00 90.06 122 LEU A N 1
ATOM 964 C CA . LEU A 1 122 ? 3.251 -0.223 8.868 1.00 90.06 122 LEU A CA 1
ATOM 965 C C . LEU A 1 122 ? 3.773 0.226 10.228 1.00 90.06 122 LEU A C 1
ATOM 967 O O . LEU A 1 122 ? 4.440 -0.531 10.937 1.00 90.06 122 LEU A O 1
ATOM 971 N N . PHE A 1 123 ? 3.453 1.462 10.592 1.00 89.31 123 PHE A N 1
ATOM 972 C CA . PHE A 1 123 ? 3.799 2.029 11.885 1.00 89.31 123 PHE A CA 1
ATOM 973 C C . PHE A 1 123 ? 2.528 2.421 12.631 1.00 89.31 123 PHE A C 1
ATOM 975 O O . PHE A 1 123 ? 1.675 3.108 12.072 1.00 89.31 123 PHE A O 1
ATOM 982 N N . ALA A 1 124 ? 2.441 2.041 13.901 1.00 87.31 124 ALA A N 1
ATOM 983 C CA . ALA A 1 124 ? 1.400 2.476 14.820 1.00 87.31 124 ALA A CA 1
ATOM 984 C C . ALA A 1 124 ? 2.057 3.093 16.058 1.00 87.31 124 ALA A C 1
ATOM 986 O O . ALA A 1 124 ? 2.930 2.490 16.680 1.00 87.31 124 ALA A O 1
ATOM 987 N N . ASN A 1 125 ? 1.661 4.321 16.407 1.00 85.69 125 ASN A N 1
ATOM 988 C CA . ASN A 1 125 ? 2.178 5.052 17.571 1.00 85.69 125 ASN A CA 1
ATOM 989 C C . ASN A 1 125 ? 3.725 5.093 17.658 1.00 85.69 125 ASN A C 1
ATOM 991 O O . ASN A 1 125 ? 4.322 4.871 18.711 1.00 85.69 125 ASN A O 1
ATOM 995 N N . GLY A 1 126 ? 4.392 5.303 16.517 1.00 83.31 126 GLY A N 1
ATOM 996 C CA . GLY A 1 126 ? 5.858 5.349 16.423 1.00 83.31 126 GLY A CA 1
ATOM 997 C C . GLY A 1 126 ? 6.565 3.990 16.491 1.00 83.31 126 GLY A C 1
ATOM 998 O O . GLY A 1 126 ? 7.772 3.935 16.267 1.00 83.31 126 GLY A O 1
ATOM 999 N N . GLN A 1 127 ? 5.842 2.898 16.740 1.00 89.00 127 GLN A N 1
ATOM 1000 C CA . GLN A 1 127 ? 6.370 1.538 16.679 1.00 89.00 127 GLN A CA 1
ATOM 1001 C C . GLN A 1 127 ? 6.100 0.926 15.308 1.00 89.00 127 GLN A C 1
ATOM 1003 O O . GLN A 1 127 ? 5.062 1.174 14.697 1.00 89.00 127 GLN A O 1
ATOM 1008 N N . ARG A 1 128 ? 7.045 0.127 14.809 1.00 90.69 128 ARG A N 1
ATOM 1009 C CA . ARG A 1 128 ? 6.862 -0.627 13.566 1.00 90.69 128 ARG A CA 1
ATOM 1010 C C . ARG A 1 128 ? 6.057 -1.886 13.874 1.00 90.69 128 ARG A C 1
ATOM 1012 O O . ARG A 1 128 ? 6.580 -2.780 14.534 1.00 90.69 128 ARG A O 1
ATOM 1019 N N . THR A 1 129 ? 4.816 -1.927 13.407 1.00 89.00 129 THR A N 1
ATOM 1020 C CA . THR A 1 129 ? 3.890 -3.044 13.627 1.00 89.00 129 THR A CA 1
ATOM 1021 C C . THR A 1 129 ? 4.145 -4.158 12.625 1.00 89.00 129 THR A C 1
ATOM 1023 O O . THR A 1 129 ? 4.356 -5.293 13.034 1.00 89.00 129 THR A O 1
ATOM 1026 N N . ASP A 1 130 ? 4.225 -3.815 11.337 1.00 89.56 130 ASP A N 1
ATOM 1027 C CA . ASP A 1 130 ? 4.450 -4.783 10.264 1.00 89.56 130 ASP A CA 1
ATOM 1028 C C . ASP A 1 130 ? 5.552 -4.332 9.322 1.00 89.56 130 ASP A C 1
ATOM 1030 O O . ASP A 1 130 ? 5.767 -3.141 9.071 1.00 89.56 130 ASP A O 1
ATOM 1034 N N . ASP A 1 131 ? 6.262 -5.319 8.791 1.00 92.75 131 ASP A N 1
ATOM 1035 C CA . ASP A 1 131 ? 7.368 -5.103 7.881 1.00 92.75 131 ASP A CA 1
ATOM 1036 C C . ASP A 1 131 ? 7.496 -6.274 6.909 1.00 92.75 131 ASP A C 1
ATOM 1038 O O . ASP A 1 131 ? 7.998 -7.343 7.258 1.00 92.75 131 ASP A O 1
ATOM 1042 N N . ILE A 1 132 ? 7.029 -6.066 5.681 1.00 92.00 132 ILE A N 1
ATOM 1043 C CA . ILE A 1 132 ? 7.077 -7.077 4.629 1.00 92.00 132 ILE A CA 1
ATOM 1044 C C . ILE A 1 132 ? 8.166 -6.675 3.643 1.00 92.00 132 ILE A C 1
ATOM 1046 O O . ILE A 1 132 ? 7.975 -5.780 2.813 1.00 92.00 132 ILE A O 1
ATOM 1050 N N . ASP A 1 133 ? 9.310 -7.351 3.728 1.00 92.12 133 ASP A N 1
ATOM 1051 C CA . ASP A 1 133 ? 10.372 -7.243 2.730 1.00 92.12 133 ASP A CA 1
ATOM 1052 C C . ASP A 1 133 ? 10.079 -8.135 1.514 1.00 92.12 133 ASP A C 1
ATOM 1054 O O . ASP A 1 133 ? 9.451 -9.187 1.623 1.00 92.12 133 ASP A O 1
ATOM 1058 N N . ASN A 1 134 ? 10.541 -7.707 0.338 1.00 91.19 134 ASN A N 1
ATOM 1059 C CA . ASN A 1 134 ? 10.266 -8.347 -0.956 1.00 91.19 134 ASN A CA 1
ATOM 1060 C C . ASN A 1 134 ? 8.767 -8.491 -1.279 1.00 91.19 134 ASN A C 1
ATOM 1062 O O . ASN A 1 134 ? 8.338 -9.494 -1.854 1.00 91.19 134 ASN A O 1
ATOM 1066 N N . TYR A 1 135 ? 7.984 -7.459 -0.956 1.00 91.31 135 TYR A N 1
ATOM 1067 C CA . TYR A 1 135 ? 6.528 -7.421 -1.101 1.00 91.31 135 TYR A CA 1
ATOM 1068 C C . TYR A 1 135 ? 6.037 -7.914 -2.471 1.00 91.31 135 TYR A C 1
ATOM 1070 O O . TYR A 1 135 ? 5.187 -8.801 -2.529 1.00 91.31 135 TYR A O 1
ATOM 1078 N N . GLY A 1 136 ? 6.622 -7.431 -3.575 1.00 88.75 136 GLY A N 1
ATOM 1079 C CA . GLY A 1 136 ? 6.229 -7.858 -4.922 1.00 88.75 136 GLY A CA 1
ATOM 1080 C C . GLY A 1 136 ? 6.326 -9.369 -5.175 1.00 88.75 136 GLY A C 1
ATOM 1081 O O . GLY A 1 136 ? 5.455 -9.928 -5.838 1.00 88.75 136 GLY A O 1
ATOM 1082 N N . ARG A 1 137 ? 7.331 -10.056 -4.610 1.00 88.38 137 ARG A N 1
ATOM 1083 C CA . ARG A 1 137 ? 7.482 -11.519 -4.744 1.00 88.38 137 ARG A CA 1
ATOM 1084 C C . ARG A 1 137 ? 6.473 -12.267 -3.884 1.00 88.38 137 ARG A C 1
ATOM 1086 O O . ARG A 1 137 ? 5.876 -13.235 -4.341 1.00 88.38 137 ARG A O 1
ATOM 1093 N N . THR A 1 138 ? 6.286 -11.801 -2.654 1.00 91.12 138 THR A N 1
ATOM 1094 C CA . THR A 1 138 ? 5.339 -12.383 -1.701 1.00 91.12 138 THR A CA 1
ATOM 1095 C C . THR A 1 138 ? 3.918 -12.320 -2.246 1.00 91.12 138 THR A C 1
ATOM 1097 O O . THR A 1 138 ? 3.228 -13.335 -2.272 1.00 91.12 138 THR A O 1
ATOM 1100 N N . VAL A 1 139 ? 3.503 -11.158 -2.761 1.00 89.06 139 VAL A N 1
ATOM 1101 C CA . VAL A 1 139 ? 2.195 -11.002 -3.407 1.00 89.06 139 VAL A CA 1
ATOM 1102 C C . VAL A 1 139 ? 2.073 -11.943 -4.597 1.00 89.06 139 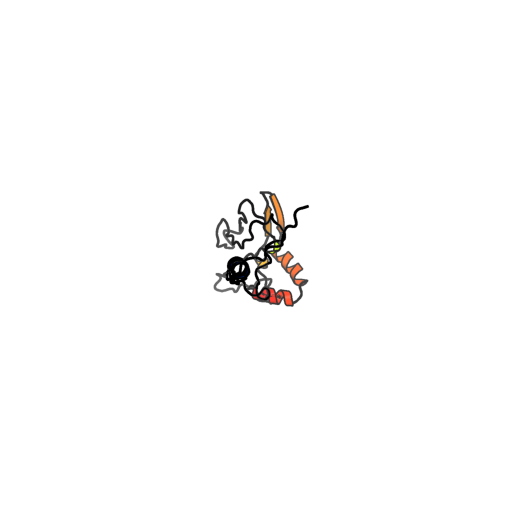VAL A C 1
ATOM 1104 O O . VAL A 1 139 ? 1.092 -12.669 -4.665 1.00 89.06 139 VAL A O 1
ATOM 1107 N N . HIS A 1 140 ? 3.074 -11.997 -5.480 1.00 87.06 140 HIS A N 1
ATOM 1108 C CA . HIS A 1 140 ? 3.036 -12.894 -6.634 1.00 87.06 140 HIS A CA 1
ATOM 1109 C C . HIS A 1 140 ? 2.826 -14.361 -6.235 1.00 87.06 140 HIS A C 1
ATOM 1111 O O . HIS A 1 140 ? 1.966 -15.037 -6.789 1.00 87.06 140 HIS A O 1
ATOM 1117 N N . LEU A 1 141 ? 3.547 -14.849 -5.223 1.00 89.25 141 LEU A N 1
ATOM 1118 C CA . LEU A 1 141 ? 3.378 -16.220 -4.740 1.00 89.25 141 LEU A CA 1
ATOM 1119 C C . LEU A 1 141 ? 1.950 -16.482 -4.237 1.00 89.25 141 LEU A C 1
ATOM 1121 O O . LEU A 1 141 ? 1.371 -17.523 -4.538 1.00 89.25 141 LEU A O 1
ATOM 1125 N N . TYR A 1 142 ? 1.367 -15.538 -3.495 1.00 88.56 142 TYR A N 1
ATOM 1126 C CA . TYR A 1 142 ? -0.004 -15.674 -3.007 1.00 88.56 142 TYR A CA 1
ATOM 1127 C C . TYR A 1 142 ? -1.049 -15.554 -4.112 1.00 88.56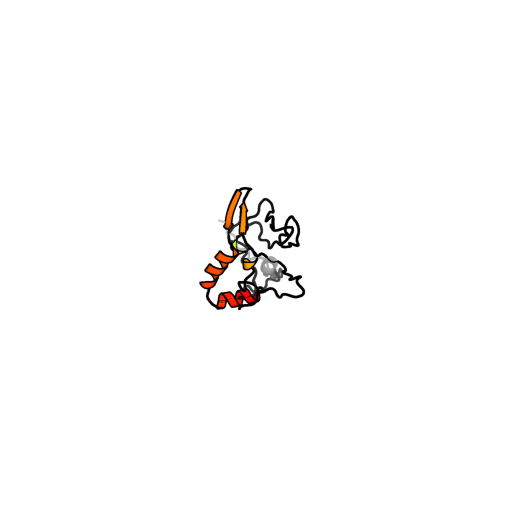 142 TYR A C 1
ATOM 1129 O O . TYR A 1 142 ? -2.094 -16.198 -4.020 1.00 88.56 142 TYR A O 1
ATOM 1137 N N . THR A 1 143 ? -0.798 -14.759 -5.151 1.00 86.00 143 THR A N 1
ATOM 1138 C CA . THR A 1 143 ? -1.744 -14.599 -6.258 1.00 86.00 143 THR A CA 1
ATOM 1139 C C . THR A 1 143 ? -1.777 -15.816 -7.180 1.00 86.00 143 THR A C 1
ATOM 1141 O O . THR A 1 143 ? -2.831 -16.103 -7.743 1.00 86.00 143 THR A O 1
ATOM 1144 N N . LEU A 1 144 ? -0.702 -16.612 -7.249 1.00 85.94 144 LEU A N 1
ATOM 1145 C CA . LEU A 1 144 ? -0.714 -17.923 -7.923 1.00 85.94 144 LEU A CA 1
ATOM 1146 C C . LEU A 1 144 ? -1.708 -18.915 -7.296 1.00 85.94 144 LEU A C 1
ATOM 1148 O O . LEU A 1 144 ? -2.167 -19.832 -7.969 1.00 85.94 144 LEU A O 1
ATOM 1152 N N . LEU A 1 145 ? -2.053 -18.733 -6.018 1.00 90.75 145 LEU A N 1
ATOM 1153 C CA . LEU A 1 145 ? -3.027 -19.567 -5.306 1.00 90.75 145 LEU A CA 1
ATOM 1154 C C . LEU A 1 145 ? -4.468 -19.052 -5.446 1.00 90.75 145 LEU A C 1
ATOM 1156 O O . LEU A 1 145 ? -5.392 -19.657 -4.900 1.00 90.75 145 LEU A O 1
ATOM 1160 N N . LYS A 1 146 ? -4.679 -17.912 -6.116 1.00 89.56 146 LYS A N 1
ATOM 1161 C CA . LYS A 1 146 ? -6.004 -17.305 -6.271 1.00 89.56 146 LYS A CA 1
ATOM 1162 C C . LYS A 1 146 ? -6.710 -17.835 -7.524 1.00 89.56 146 LYS A C 1
ATOM 1164 O O . LYS A 1 146 ? -6.059 -18.078 -8.539 1.00 89.56 146 LYS A O 1
ATOM 1169 N N . PRO A 1 147 ? -8.045 -17.992 -7.474 1.00 91.75 147 PRO A N 1
ATOM 1170 C CA . PRO A 1 147 ? -8.825 -18.422 -8.627 1.00 91.75 147 PRO A CA 1
ATOM 1171 C C . PRO A 1 147 ? -8.865 -17.333 -9.711 1.00 91.75 147 PRO A C 1
ATOM 1173 O O . PRO A 1 147 ? -8.615 -16.155 -9.442 1.00 91.75 147 PRO A O 1
ATOM 1176 N N . ARG A 1 148 ? -9.208 -17.718 -10.944 1.00 85.06 148 ARG A N 1
ATOM 1177 C CA . ARG A 1 148 ? -9.223 -16.823 -12.115 1.00 85.06 148 ARG A CA 1
ATOM 1178 C C . ARG A 1 148 ? -10.130 -15.607 -11.921 1.00 85.06 148 ARG A C 1
ATOM 1180 O O . ARG A 1 148 ? -9.793 -14.512 -12.356 1.00 85.06 148 ARG A O 1
ATOM 1187 N N . GLU A 1 149 ? -11.264 -15.783 -11.262 1.00 88.88 149 GLU A N 1
ATOM 1188 C CA . GLU A 1 149 ? -12.256 -14.737 -11.009 1.00 88.88 149 GLU A CA 1
ATOM 1189 C C . GLU A 1 149 ? -11.654 -13.578 -10.210 1.00 88.88 149 GLU A C 1
ATOM 1191 O O . GLU A 1 149 ? -11.970 -12.415 -10.453 1.00 88.88 149 GLU A O 1
ATOM 1196 N N . TRP A 1 150 ? -10.727 -13.886 -9.300 1.00 85.94 150 TRP A N 1
ATOM 1197 C CA . TRP A 1 150 ? -10.014 -12.869 -8.537 1.00 85.94 150 TRP A CA 1
ATOM 1198 C C . TRP A 1 150 ? -9.161 -11.975 -9.449 1.00 85.94 150 TRP A C 1
ATOM 1200 O O . TRP A 1 150 ? -9.143 -10.760 -9.273 1.00 85.94 150 TRP A O 1
ATOM 1210 N N . TRP A 1 151 ? -8.514 -12.556 -10.462 1.00 82.00 151 TRP A N 1
ATOM 1211 C CA . TRP A 1 151 ? -7.702 -11.819 -11.434 1.00 82.00 151 TRP A CA 1
ATOM 1212 C C . TRP A 1 151 ? -8.533 -10.923 -12.350 1.00 82.00 151 TRP A C 1
ATOM 1214 O O . TRP A 1 151 ? -8.128 -9.798 -12.630 1.00 82.00 151 TRP A O 1
ATOM 1224 N N . ILE A 1 152 ? -9.715 -11.384 -12.769 1.00 83.94 152 ILE A N 1
ATOM 1225 C CA . ILE A 1 152 ? -10.651 -10.567 -13.556 1.00 83.94 152 ILE A CA 1
ATOM 1226 C C . ILE A 1 152 ? -11.071 -9.335 -12.750 1.00 83.94 152 ILE A C 1
ATOM 1228 O O . ILE A 1 152 ? -11.031 -8.217 -13.259 1.00 83.94 152 ILE A O 1
ATOM 1232 N N . ASN A 1 153 ? -11.409 -9.531 -11.472 1.00 84.00 153 ASN A N 1
ATOM 1233 C CA . ASN A 1 153 ? -11.769 -8.427 -10.588 1.00 84.00 153 ASN A CA 1
ATOM 1234 C C . ASN A 1 153 ? -10.615 -7.437 -10.421 1.00 84.00 153 ASN A C 1
ATOM 1236 O O . ASN A 1 153 ? -10.848 -6.236 -10.490 1.00 84.00 153 ASN A O 1
ATOM 1240 N N . GLN A 1 154 ? -9.381 -7.923 -10.267 1.00 80.25 154 GLN A N 1
ATOM 1241 C CA . GLN A 1 154 ? -8.221 -7.039 -10.166 1.00 80.25 154 GLN A CA 1
ATOM 1242 C C . GLN A 1 154 ? -7.917 -6.278 -11.448 1.00 80.25 154 GLN A C 1
ATOM 1244 O O . GLN A 1 154 ? -7.456 -5.140 -11.393 1.00 80.25 154 GLN A O 1
ATOM 1249 N N . SER A 1 155 ? -8.213 -6.862 -12.606 1.00 77.88 155 SER A N 1
ATOM 1250 C CA . SER A 1 155 ? -7.980 -6.165 -13.863 1.00 77.88 155 SER A CA 1
ATOM 1251 C C . SER A 1 155 ? -8.915 -4.983 -14.072 1.00 77.88 155 SER A C 1
ATOM 1253 O O . SER A 1 155 ? -8.488 -3.939 -14.566 1.00 77.88 155 SER A O 1
ATOM 1255 N N . ASN A 1 156 ? -10.142 -5.081 -13.557 1.00 77.38 156 ASN A N 1
ATOM 1256 C CA . ASN A 1 156 ? -11.058 -3.944 -13.500 1.00 77.38 156 ASN A CA 1
ATOM 1257 C C . ASN A 1 156 ? -10.522 -2.788 -12.632 1.00 77.38 156 ASN A C 1
ATOM 1259 O O . ASN A 1 156 ? -10.958 -1.653 -12.806 1.00 77.38 156 ASN A O 1
ATOM 1263 N N . GLU A 1 157 ? -9.579 -3.047 -11.717 1.00 75.94 157 GLU A N 1
ATOM 1264 C CA . GLU A 1 157 ? -8.950 -2.021 -10.874 1.00 75.94 157 GLU A CA 1
ATOM 1265 C C . GLU A 1 157 ? -7.758 -1.312 -11.554 1.00 75.94 157 GLU A C 1
ATOM 1267 O O . GLU A 1 157 ? -7.241 -0.337 -11.007 1.00 75.94 157 GLU A O 1
ATOM 1272 N N . GLY A 1 158 ? -7.362 -1.726 -12.767 1.00 64.31 158 GLY A N 1
ATOM 1273 C CA . GLY A 1 158 ? -6.516 -0.914 -13.654 1.00 64.31 158 GLY A CA 1
ATOM 1274 C C . GLY A 1 158 ? -5.178 -1.511 -14.101 1.00 64.31 158 GLY A C 1
ATOM 1275 O O . GLY A 1 158 ? -4.417 -0.796 -14.748 1.00 64.31 158 GLY A O 1
ATOM 1276 N N . PHE A 1 159 ? -4.871 -2.778 -13.801 1.00 63.50 159 PHE A N 1
ATOM 1277 C CA . PHE A 1 159 ? -3.729 -3.481 -14.412 1.00 63.50 159 PHE A CA 1
ATOM 1278 C C . PHE A 1 159 ? -4.198 -4.657 -15.269 1.00 63.50 159 PHE A C 1
ATOM 1280 O O . PHE A 1 159 ? -5.115 -5.387 -14.915 1.00 63.50 159 PHE A O 1
ATOM 1287 N N . GLU A 1 160 ? -3.584 -4.831 -16.430 1.00 56.00 160 GLU A 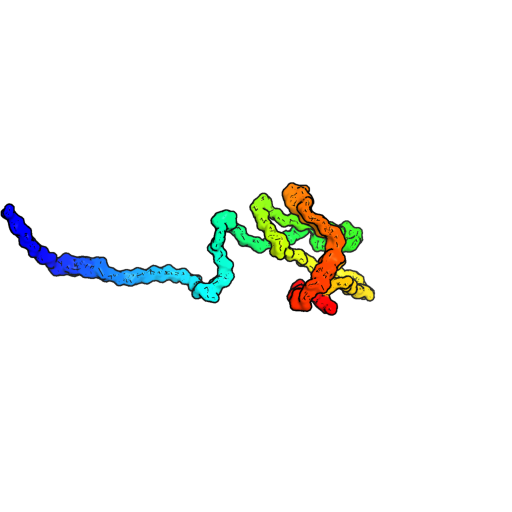N 1
ATOM 1288 C CA . GLU A 1 160 ? -3.988 -5.845 -17.403 1.00 56.00 160 GLU A CA 1
ATOM 1289 C C . GLU A 1 160 ? -3.662 -7.257 -16.882 1.00 56.00 160 GLU A C 1
ATOM 1291 O O . GLU A 1 160 ? -2.592 -7.491 -16.310 1.00 56.00 160 GLU A O 1
ATOM 1296 N N . ILE A 1 161 ? -4.595 -8.201 -17.056 1.00 54.84 161 ILE A N 1
ATOM 1297 C CA . ILE A 1 161 ? -4.295 -9.630 -16.902 1.00 54.84 161 ILE A CA 1
ATOM 1298 C C . ILE A 1 161 ? -3.343 -10.062 -18.027 1.00 54.84 161 ILE A C 1
ATOM 1300 O O . ILE A 1 161 ? -3.600 -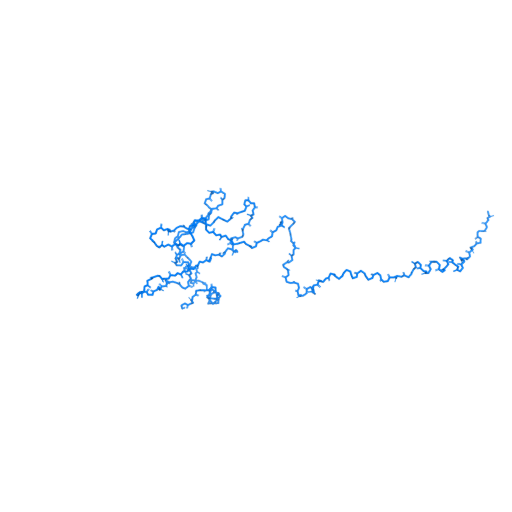9.758 -19.189 1.00 54.84 161 ILE A O 1
ATOM 1304 N N . ASN A 1 162 ? -2.266 -10.775 -17.682 1.00 49.19 162 ASN A N 1
ATOM 1305 C CA . ASN A 1 162 ? -1.477 -11.527 -18.668 1.00 49.19 162 ASN A CA 1
ATOM 1306 C C . ASN A 1 162 ? -2.216 -12.803 -19.082 1.00 49.19 162 ASN A C 1
ATOM 1308 O O . ASN A 1 162 ? -2.822 -13.440 -18.185 1.00 49.19 162 ASN A O 1
#